Protein AF-K1YGG2-F1 (afdb_monomer)

Foldseek 3Di:
DLVVLVVCCVVCVVPDQDDSLLSCCLVVCDDPRDHWFDQQFQFFAPVPDPDVVHHQHDPRRWAADPVNPDTDTGPPDPDDDRRNDNDSVRSLRSLQSVCVVQPPDPVSNVSSVSSVVSVCCVVVVDDD

Mean predicted aligned error: 4.57 Å

Secondary structure (DSSP, 8-state):
-HHHHHHHHHH-TTT----HHHHHHHHH-EETTEEPSTTT-S-S-GGG---SSPPP--TT---B-TTSSSB-S-TT-SS--STT---HHHHHHHHHHTGGGG-SSHHHHHHHHHHHHHHHHHTTSS--

pLDDT: mean 89.24, std 8.99, range [49.59, 98.12]

Structure (mmCIF, N/CA/C/O backbone):
data_AF-K1YGG2-F1
#
_entry.id   AF-K1YGG2-F1
#
loop_
_atom_site.group_PDB
_atom_site.id
_atom_site.type_symbol
_atom_site.label_atom_id
_atom_site.label_alt_id
_atom_site.label_comp_id
_atom_site.label_asym_id
_atom_site.label_entity_id
_atom_site.label_seq_id
_atom_site.pdbx_PDB_ins_code
_atom_site.Cartn_x
_atom_site.Cartn_y
_atom_site.Cartn_z
_atom_site.occupancy
_atom_site.B_iso_or_equiv
_atom_site.auth_seq_id
_atom_site.auth_comp_id
_atom_site.auth_asym_id
_atom_site.auth_atom_id
_atom_site.pdbx_PDB_model_num
ATOM 1 N N . MET A 1 1 ? -14.863 8.592 -4.011 1.00 86.50 1 MET A N 1
ATOM 2 C CA . MET A 1 1 ? -13.952 7.435 -3.822 1.00 86.50 1 MET A CA 1
ATOM 3 C C . MET A 1 1 ? -13.565 7.168 -2.365 1.00 86.50 1 MET A C 1
ATOM 5 O O . MET A 1 1 ? -14.120 6.239 -1.807 1.00 86.50 1 MET A O 1
ATOM 9 N N . ARG A 1 2 ? -12.675 7.935 -1.694 1.00 94.81 2 ARG A N 1
ATOM 10 C CA . ARG A 1 2 ? -12.276 7.624 -0.290 1.00 94.81 2 ARG A CA 1
ATOM 11 C C . ARG A 1 2 ? -13.468 7.536 0.669 1.00 94.81 2 ARG A C 1
ATOM 13 O O . ARG A 1 2 ? -13.583 6.559 1.390 1.00 94.81 2 ARG A O 1
ATOM 20 N N . ALA A 1 3 ? -14.353 8.533 0.637 1.00 97.50 3 ALA A N 1
ATOM 21 C CA . ALA A 1 3 ? -15.527 8.565 1.506 1.00 97.50 3 ALA A CA 1
ATOM 22 C C . ALA A 1 3 ? -16.449 7.348 1.303 1.00 97.50 3 ALA A C 1
ATOM 24 O O . ALA A 1 3 ? -16.982 6.829 2.272 1.00 97.50 3 ALA A O 1
ATOM 25 N N . GLU A 1 4 ? -16.589 6.855 0.066 1.00 97.06 4 GLU A N 1
ATOM 26 C CA . GLU A 1 4 ? -17.362 5.638 -0.216 1.00 97.06 4 GLU A CA 1
ATOM 27 C C . GLU A 1 4 ? -16.671 4.385 0.343 1.00 97.06 4 GLU A C 1
ATOM 29 O O . GLU A 1 4 ? -17.337 3.522 0.903 1.00 97.06 4 GLU A O 1
ATOM 34 N N . MET A 1 5 ? -15.339 4.290 0.238 1.00 96.00 5 MET A N 1
ATOM 35 C CA . MET A 1 5 ? -14.573 3.178 0.821 1.00 96.00 5 MET A CA 1
ATOM 36 C C . MET A 1 5 ? -14.678 3.168 2.351 1.00 96.00 5 MET A C 1
ATOM 38 O O . MET A 1 5 ? -14.891 2.115 2.948 1.00 96.00 5 MET A O 1
ATOM 42 N N . ASP A 1 6 ? -14.555 4.340 2.981 1.00 97.81 6 ASP A N 1
ATOM 43 C CA . ASP A 1 6 ? -14.713 4.500 4.428 1.00 97.81 6 ASP A CA 1
ATOM 44 C C . ASP A 1 6 ? -16.144 4.141 4.862 1.00 97.81 6 ASP A C 1
ATOM 46 O O . ASP A 1 6 ? -16.310 3.393 5.820 1.00 97.81 6 ASP A O 1
ATOM 50 N N . ALA A 1 7 ? -17.165 4.582 4.118 1.00 97.94 7 ALA A N 1
ATOM 51 C CA . ALA A 1 7 ? -18.561 4.243 4.394 1.00 97.94 7 ALA A CA 1
ATOM 52 C C . ALA A 1 7 ? -18.845 2.737 4.262 1.00 97.94 7 ALA A C 1
ATOM 54 O O . ALA A 1 7 ? -19.585 2.185 5.070 1.00 97.94 7 ALA A O 1
ATOM 55 N N . MET A 1 8 ? -18.244 2.058 3.278 1.00 97.12 8 MET A N 1
ATOM 56 C CA . MET A 1 8 ? -18.365 0.602 3.127 1.00 97.12 8 MET A CA 1
ATOM 57 C C . MET A 1 8 ? -17.737 -0.153 4.299 1.00 97.12 8 MET A C 1
ATOM 59 O O . MET A 1 8 ? -18.332 -1.111 4.788 1.00 97.12 8 MET A O 1
ATOM 63 N N . LEU A 1 9 ? -16.560 0.281 4.758 1.00 96.50 9 LEU A N 1
ATOM 64 C CA . LEU A 1 9 ? -15.907 -0.296 5.933 1.00 96.50 9 LEU A CA 1
ATOM 65 C C . LEU A 1 9 ? -16.734 -0.066 7.205 1.00 96.50 9 LEU A C 1
ATOM 67 O O . LEU A 1 9 ? -16.888 -0.985 8.000 1.00 96.50 9 LEU A O 1
ATOM 71 N N . ASP A 1 10 ? -17.299 1.131 7.373 1.00 97.25 10 ASP A N 1
ATOM 72 C CA . ASP A 1 10 ? -18.130 1.467 8.534 1.00 97.25 10 ASP A CA 1
ATOM 73 C C . ASP A 1 10 ? -19.465 0.699 8.540 1.00 97.25 10 ASP A C 1
ATOM 75 O O . ASP A 1 10 ? -19.944 0.308 9.603 1.00 97.25 10 ASP A O 1
ATOM 79 N N . ALA A 1 11 ? -20.066 0.465 7.368 1.00 98.06 11 ALA A N 1
ATOM 80 C CA . ALA A 1 11 ? -21.334 -0.254 7.241 1.00 98.06 11 ALA A CA 1
ATOM 81 C C . ALA A 1 11 ? -21.186 -1.780 7.357 1.00 98.06 11 ALA A C 1
ATOM 83 O O . ALA A 1 11 ? -22.117 -2.449 7.803 1.00 98.06 11 ALA A O 1
ATOM 84 N N . TYR A 1 12 ? -20.036 -2.331 6.954 1.00 96.56 12 TYR A N 1
ATOM 85 C CA . TYR A 1 12 ? -19.806 -3.776 6.888 1.00 96.56 12 TYR A CA 1
ATOM 86 C C . TYR A 1 12 ? -18.436 -4.183 7.464 1.00 96.56 12 TYR A C 1
ATOM 88 O O . TYR A 1 12 ? -17.644 -4.819 6.759 1.00 96.56 12 TYR A O 1
ATOM 96 N N . PRO A 1 13 ? -18.137 -3.863 8.737 1.00 92.50 13 PRO A N 1
ATOM 97 C CA . PRO A 1 13 ? -16.814 -4.090 9.325 1.00 92.50 13 PRO A CA 1
ATOM 98 C C . PRO A 1 13 ? -16.423 -5.575 9.387 1.00 92.50 13 PRO A C 1
ATOM 100 O O . PRO A 1 13 ? -15.248 -5.904 9.261 1.00 92.50 13 PRO A O 1
ATOM 103 N N . ASP A 1 14 ? -17.404 -6.476 9.495 1.00 91.75 14 ASP A N 1
ATOM 104 C CA . ASP A 1 14 ? -17.176 -7.927 9.548 1.00 91.75 14 ASP A CA 1
ATOM 105 C C . ASP A 1 14 ? -17.040 -8.572 8.155 1.00 91.75 14 ASP A C 1
ATOM 107 O O . ASP A 1 14 ? -16.753 -9.759 8.034 1.00 91.75 14 ASP A O 1
ATOM 111 N N . THR A 1 15 ? -17.286 -7.813 7.081 1.00 92.00 15 THR A N 1
ATOM 112 C CA . THR A 1 15 ? -17.236 -8.304 5.688 1.00 92.00 15 THR A CA 1
ATOM 113 C C . THR A 1 15 ? -16.157 -7.608 4.864 1.00 92.00 15 THR A C 1
ATOM 115 O O . THR A 1 15 ? -15.614 -8.194 3.930 1.00 92.00 15 THR A O 1
ATOM 118 N N . VAL A 1 16 ? -15.832 -6.354 5.176 1.00 92.44 16 VAL A N 1
ATOM 119 C CA . VAL A 1 16 ? -14.818 -5.570 4.469 1.00 92.44 16 VAL A CA 1
ATOM 120 C C . VAL A 1 16 ? -13.554 -5.526 5.317 1.00 92.44 16 VAL A C 1
ATOM 122 O O . VAL A 1 16 ? -13.454 -4.747 6.257 1.00 92.44 16 VAL A O 1
ATOM 125 N N . ILE A 1 17 ? -12.541 -6.314 4.948 1.00 91.00 17 ILE A N 1
ATOM 126 C CA . ILE A 1 17 ? -11.205 -6.154 5.533 1.00 91.00 17 ILE A CA 1
ATOM 127 C C . ILE A 1 17 ? -10.524 -4.984 4.848 1.00 91.00 17 ILE A C 1
ATOM 129 O O . ILE A 1 17 ? -10.086 -5.088 3.700 1.00 91.00 17 ILE A O 1
ATOM 133 N N . SER A 1 18 ? -10.392 -3.883 5.576 1.00 93.31 18 SER A N 1
ATOM 134 C CA . SER A 1 18 ? -9.586 -2.752 5.149 1.00 93.31 18 SER A CA 1
ATOM 135 C C . SER A 1 18 ? -9.185 -1.868 6.332 1.00 93.31 18 SER A C 1
ATOM 137 O O . SER A 1 18 ? -9.486 -2.163 7.484 1.00 93.31 18 SER A O 1
ATOM 139 N N . SER A 1 19 ? -8.505 -0.761 6.044 1.00 95.81 19 SER A N 1
ATOM 140 C CA . SER A 1 19 ? -8.193 0.303 6.997 1.00 95.81 19 SER A CA 1
ATOM 141 C C . SER A 1 19 ? -8.453 1.664 6.360 1.00 95.81 19 SER A C 1
ATOM 143 O O . SER A 1 19 ? -8.091 1.901 5.204 1.00 95.81 19 SER A O 1
ATOM 145 N N . LYS A 1 20 ? -8.989 2.612 7.139 1.00 97.00 20 LYS A N 1
ATOM 146 C CA . LYS A 1 20 ? -9.146 4.014 6.704 1.00 97.00 20 LYS A CA 1
ATOM 147 C C . LYS A 1 20 ? -7.804 4.659 6.339 1.00 97.00 20 LYS A C 1
ATOM 149 O O . LYS A 1 20 ? -7.746 5.533 5.473 1.00 97.00 20 LYS A O 1
ATOM 154 N N . TYR A 1 21 ? -6.711 4.209 6.962 1.00 97.56 21 TYR A N 1
ATOM 155 C CA . TYR A 1 21 ? -5.362 4.637 6.597 1.00 97.56 21 TYR A CA 1
ATOM 156 C C . TYR A 1 21 ? -4.955 4.115 5.215 1.00 97.56 21 TYR A C 1
ATOM 158 O O . TYR A 1 21 ? -4.411 4.855 4.395 1.00 97.56 21 TYR A O 1
ATOM 166 N N . TYR A 1 22 ? -5.276 2.857 4.912 1.00 97.19 22 TYR A N 1
ATOM 167 C CA . TYR A 1 22 ? -5.039 2.297 3.586 1.00 97.19 22 TYR A CA 1
ATOM 168 C C . TYR A 1 22 ? -5.870 2.993 2.506 1.00 97.19 22 TYR A C 1
ATOM 170 O O . TYR A 1 22 ? -5.338 3.310 1.440 1.00 97.19 22 TYR A O 1
ATOM 178 N N . HIS A 1 23 ? -7.141 3.295 2.794 1.00 96.88 23 HIS A N 1
ATOM 179 C CA . HIS A 1 23 ? -8.004 4.063 1.896 1.00 96.88 23 HIS A CA 1
ATOM 180 C C . HIS A 1 23 ? -7.389 5.420 1.553 1.00 96.88 23 HIS A C 1
ATOM 182 O O . HIS A 1 23 ? -7.368 5.809 0.386 1.00 96.88 23 HIS A O 1
ATOM 188 N N . GLU A 1 24 ? -6.831 6.127 2.537 1.00 96.62 24 GLU A N 1
ATOM 189 C CA . GLU A 1 24 ? -6.094 7.367 2.298 1.00 96.62 24 GLU A CA 1
ATOM 190 C C . GLU A 1 24 ? -4.925 7.157 1.338 1.00 96.62 24 GLU A C 1
ATOM 192 O O . GLU A 1 24 ? -4.829 7.858 0.330 1.00 96.62 24 GLU A O 1
ATOM 197 N N . ILE A 1 25 ? -4.069 6.174 1.611 1.00 96.06 25 ILE A N 1
ATOM 198 C CA . ILE A 1 25 ? -2.868 5.920 0.813 1.00 96.06 25 ILE A CA 1
ATOM 199 C C . ILE A 1 25 ? -3.222 5.558 -0.628 1.00 96.06 25 ILE A C 1
ATOM 201 O O . ILE A 1 25 ? -2.669 6.153 -1.551 1.00 96.06 25 ILE A O 1
ATOM 205 N N . ILE A 1 26 ? -4.141 4.615 -0.852 1.00 94.06 26 ILE A N 1
ATOM 206 C CA . ILE A 1 26 ? -4.472 4.161 -2.209 1.00 94.06 26 ILE A CA 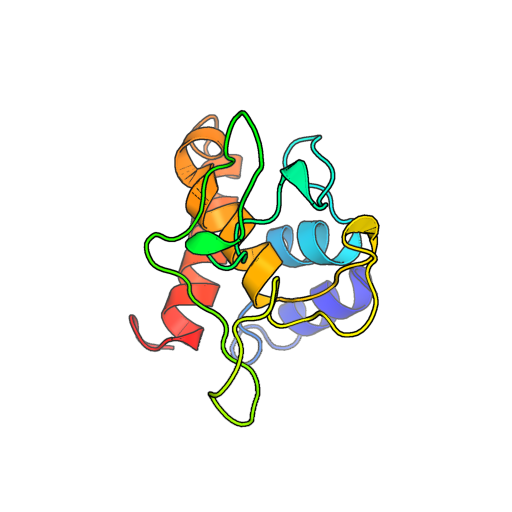1
ATOM 207 C C . ILE A 1 26 ? -5.226 5.232 -3.003 1.00 94.06 26 ILE A C 1
ATOM 209 O O . ILE A 1 26 ? -5.016 5.381 -4.208 1.00 94.06 26 ILE A O 1
ATOM 213 N N . THR A 1 27 ? -6.068 6.040 -2.355 1.00 94.31 27 THR A N 1
ATOM 214 C CA . THR A 1 27 ? -6.830 7.088 -3.052 1.00 94.31 27 THR A CA 1
ATOM 215 C C . THR A 1 27 ? -5.967 8.308 -3.356 1.00 94.31 27 THR A C 1
ATOM 217 O O . THR A 1 27 ? -5.986 8.789 -4.491 1.00 94.31 27 THR A O 1
ATOM 220 N N . THR A 1 28 ? -5.149 8.759 -2.405 1.00 93.94 28 THR A N 1
ATOM 221 C CA . THR A 1 28 ? -4.302 9.954 -2.562 1.00 93.94 28 THR A CA 1
ATOM 222 C C . THR A 1 28 ? -2.957 9.666 -3.218 1.00 93.94 28 THR A C 1
ATOM 224 O O . THR A 1 28 ? -2.339 10.578 -3.762 1.00 93.94 28 THR A O 1
ATOM 227 N N . GLY A 1 29 ? -2.484 8.419 -3.156 1.00 93.75 29 GLY A N 1
ATOM 228 C CA . GLY A 1 29 ? -1.110 8.073 -3.499 1.00 93.75 29 GLY A CA 1
ATOM 229 C C . GLY A 1 29 ? -0.094 8.690 -2.536 1.00 93.75 29 GLY A C 1
ATOM 230 O O . GLY A 1 29 ? 1.035 8.920 -2.947 1.00 93.75 29 GLY A O 1
ATOM 231 N N . LYS A 1 30 ? -0.461 9.022 -1.289 1.00 95.19 30 LYS A N 1
ATOM 232 C CA . LYS A 1 30 ? 0.448 9.647 -0.317 1.00 95.19 30 LYS A CA 1
ATOM 233 C C . LYS A 1 30 ? 0.600 8.811 0.948 1.00 95.19 30 LYS A C 1
ATOM 235 O O . LYS A 1 30 ? -0.378 8.312 1.486 1.00 95.19 30 LYS A O 1
ATOM 240 N N . MET A 1 31 ? 1.827 8.714 1.455 1.00 95.56 31 MET A N 1
ATOM 241 C CA . MET A 1 31 ? 2.151 8.048 2.720 1.00 95.56 31 MET A CA 1
ATOM 242 C C . MET A 1 31 ? 3.186 8.879 3.481 1.00 95.56 31 MET A C 1
ATOM 244 O O . MET A 1 31 ? 4.306 9.071 3.010 1.00 95.56 31 MET A O 1
ATOM 248 N N . MET A 1 32 ? 2.818 9.381 4.665 1.00 93.88 32 MET A N 1
ATOM 249 C CA . MET A 1 32 ? 3.699 10.180 5.535 1.00 93.88 32 MET A CA 1
ATOM 250 C C . MET A 1 32 ? 4.402 11.345 4.800 1.00 93.88 32 MET A C 1
ATOM 252 O O . MET A 1 32 ? 5.600 11.568 4.964 1.00 93.88 32 MET A O 1
ATOM 256 N N . GLY A 1 33 ? 3.665 12.056 3.937 1.00 92.44 33 GLY A N 1
ATOM 257 C CA . GLY A 1 33 ? 4.176 13.186 3.147 1.00 92.44 33 GLY A CA 1
ATOM 258 C C . GLY A 1 33 ? 4.920 12.816 1.857 1.00 92.44 33 GLY A C 1
ATOM 259 O O . GLY A 1 33 ? 5.303 13.711 1.108 1.00 92.44 33 GLY A O 1
ATOM 260 N N . ARG A 1 34 ? 5.102 11.525 1.559 1.00 93.00 34 ARG A N 1
ATOM 261 C CA . ARG A 1 34 ? 5.732 11.030 0.321 1.00 93.00 34 ARG A CA 1
ATOM 262 C C . ARG A 1 34 ? 4.666 10.641 -0.697 1.00 93.00 34 ARG A C 1
ATOM 264 O O . ARG A 1 34 ? 3.626 10.125 -0.299 1.00 93.00 34 ARG A O 1
ATOM 271 N N . SER A 1 35 ? 4.937 10.838 -1.985 1.00 93.62 35 SER A N 1
ATOM 272 C CA . SER A 1 35 ? 4.039 10.438 -3.079 1.00 93.62 35 SER A CA 1
ATOM 273 C C . SER A 1 35 ? 4.450 9.094 -3.667 1.00 93.62 35 SER A C 1
ATOM 275 O O . SER A 1 35 ? 5.626 8.885 -3.958 1.00 93.62 35 SER A O 1
ATOM 277 N N . PHE A 1 36 ? 3.486 8.204 -3.885 1.00 92.12 36 PHE A N 1
ATOM 278 C CA . PHE A 1 36 ? 3.696 6.928 -4.546 1.00 92.12 36 PHE A CA 1
ATOM 279 C C . PHE A 1 36 ? 4.126 7.147 -5.994 1.00 92.12 36 PHE A C 1
ATOM 281 O O . PHE A 1 36 ? 3.695 8.077 -6.674 1.00 92.12 36 PHE A O 1
ATOM 288 N N . GLY A 1 37 ? 4.998 6.271 -6.469 1.00 89.38 37 GLY A N 1
ATOM 289 C CA . GLY A 1 37 ? 5.530 6.356 -7.813 1.00 89.38 37 GLY A CA 1
ATOM 290 C C . GLY A 1 37 ? 6.676 5.387 -8.012 1.00 89.38 37 GLY A C 1
ATOM 291 O O . GLY A 1 37 ? 6.956 4.531 -7.172 1.00 89.38 37 GLY A O 1
ATOM 292 N N . TRP A 1 38 ? 7.375 5.539 -9.135 1.00 86.00 38 TRP A N 1
ATOM 293 C CA . TRP A 1 38 ? 8.469 4.639 -9.488 1.00 86.00 38 TRP A CA 1
ATOM 294 C C . TRP A 1 38 ? 9.549 4.565 -8.406 1.00 86.00 38 TRP A C 1
ATOM 296 O O . TRP A 1 38 ? 10.012 3.474 -8.098 1.00 86.00 38 TRP A O 1
ATOM 306 N N . MET A 1 39 ? 9.916 5.690 -7.792 1.00 87.69 39 MET A N 1
ATOM 307 C CA . MET A 1 39 ? 10.966 5.722 -6.766 1.00 87.69 39 MET A CA 1
ATOM 308 C C . MET A 1 39 ? 10.531 5.121 -5.422 1.00 87.69 39 MET A C 1
ATOM 310 O O . MET A 1 39 ? 11.373 4.841 -4.577 1.00 87.69 39 MET A O 1
ATOM 314 N N . GLU A 1 40 ? 9.233 4.880 -5.237 1.00 89.62 40 GLU A N 1
ATOM 315 C CA . GLU A 1 40 ? 8.642 4.366 -3.998 1.00 89.62 40 GLU A CA 1
ATOM 316 C C . GLU A 1 40 ? 8.144 2.922 -4.113 1.00 89.62 40 GLU A C 1
ATOM 318 O O . GLU A 1 40 ? 8.047 2.218 -3.109 1.00 89.62 40 GLU A O 1
ATOM 323 N N . CYS A 1 41 ? 7.820 2.473 -5.329 1.00 88.56 41 CYS A N 1
ATOM 324 C CA . CYS A 1 41 ? 7.123 1.214 -5.558 1.00 88.56 41 CYS A CA 1
ATOM 325 C C . CYS A 1 41 ? 7.959 -0.003 -5.111 1.00 88.56 41 CYS A C 1
ATOM 327 O O . CYS A 1 41 ? 9.034 -0.251 -5.670 1.00 88.56 41 CYS A O 1
ATOM 329 N N . PRO A 1 42 ? 7.476 -0.816 -4.159 1.00 88.44 42 PRO A N 1
ATOM 330 C CA . PRO A 1 42 ? 8.183 -2.025 -3.744 1.00 88.44 42 PRO A CA 1
ATOM 331 C C . PRO A 1 42 ? 7.946 -3.215 -4.684 1.00 88.44 42 PRO A C 1
ATOM 333 O O . PRO A 1 42 ? 8.708 -4.175 -4.641 1.00 88.44 42 PRO A O 1
ATOM 336 N N . SER A 1 43 ? 6.919 -3.159 -5.536 1.00 84.94 43 SER A N 1
ATOM 337 C CA . SER A 1 43 ? 6.503 -4.250 -6.426 1.00 84.94 43 SER A CA 1
ATOM 338 C C . SER A 1 43 ? 7.183 -4.158 -7.794 1.00 84.94 43 SER A C 1
ATOM 340 O O . SER A 1 43 ? 6.534 -3.945 -8.819 1.00 84.94 43 SER A O 1
ATOM 342 N N . VAL A 1 44 ? 8.511 -4.282 -7.814 1.00 83.06 44 VAL A N 1
ATOM 343 C CA . VAL A 1 44 ? 9.309 -4.318 -9.048 1.00 83.06 44 VAL A CA 1
ATOM 344 C C . VAL A 1 44 ? 10.086 -5.621 -9.154 1.00 83.06 44 VAL A C 1
ATOM 346 O O . VAL A 1 44 ? 10.622 -6.108 -8.159 1.00 83.06 44 VAL A O 1
ATOM 349 N N . THR A 1 45 ? 10.178 -6.162 -10.366 1.00 85.00 45 THR A N 1
ATOM 350 C CA . THR A 1 45 ? 11.010 -7.335 -10.651 1.00 85.00 45 THR A CA 1
ATOM 351 C C . THR A 1 45 ? 12.476 -7.045 -10.350 1.00 85.00 45 THR A C 1
ATOM 353 O O . THR A 1 45 ? 13.083 -6.181 -10.983 1.00 85.00 45 THR A O 1
ATOM 356 N N . GLU A 1 46 ? 13.045 -7.771 -9.389 1.00 84.81 46 GLU A N 1
ATOM 357 C CA . GLU A 1 46 ? 14.362 -7.482 -8.812 1.00 84.81 46 GLU A CA 1
ATOM 358 C C . GLU A 1 46 ? 15.506 -7.366 -9.841 1.00 84.81 46 GLU A C 1
ATOM 360 O O . GLU A 1 46 ? 16.227 -6.367 -9.766 1.00 84.81 46 GLU A O 1
ATOM 365 N N . PRO A 1 47 ? 15.654 -8.279 -10.825 1.00 86.38 47 PRO A N 1
ATOM 366 C CA . PRO A 1 47 ? 16.669 -8.181 -11.878 1.00 86.38 47 PRO A CA 1
ATOM 367 C C . PRO A 1 47 ? 16.531 -6.968 -12.808 1.00 86.38 47 PRO A C 1
ATOM 369 O O . PRO A 1 47 ? 17.471 -6.645 -13.526 1.00 86.38 47 PRO A O 1
ATOM 372 N N . ILE A 1 48 ? 15.367 -6.310 -12.829 1.00 83.88 48 ILE A N 1
ATOM 373 C CA . ILE A 1 48 ? 15.059 -5.166 -13.708 1.00 83.88 48 ILE A CA 1
ATOM 374 C C . ILE A 1 48 ? 15.055 -3.845 -12.910 1.00 83.88 48 ILE A C 1
ATOM 376 O O . ILE A 1 48 ? 14.906 -2.759 -13.471 1.00 83.88 48 ILE A O 1
ATOM 380 N N . ASP A 1 49 ? 15.235 -3.902 -11.590 1.00 84.62 49 ASP A N 1
ATOM 381 C CA . ASP A 1 49 ? 15.278 -2.711 -10.750 1.00 84.62 49 ASP A CA 1
ATOM 382 C C . ASP A 1 49 ? 16.656 -2.041 -10.779 1.00 84.62 49 ASP A C 1
ATOM 384 O O . ASP A 1 49 ? 17.595 -2.455 -10.094 1.00 84.62 49 ASP A O 1
ATOM 388 N N . ASN A 1 50 ? 16.733 -0.963 -11.551 1.00 85.06 50 ASN A N 1
ATOM 389 C CA . ASN A 1 50 ? 17.916 -0.134 -11.743 1.00 85.06 50 ASN A CA 1
ATOM 390 C C . ASN A 1 50 ? 17.919 1.154 -10.898 1.00 85.06 50 ASN A C 1
ATOM 392 O O . ASN A 1 50 ? 18.673 2.075 -11.206 1.00 85.06 50 ASN A O 1
ATOM 396 N N . ARG A 1 51 ? 17.061 1.266 -9.876 1.00 86.75 51 ARG A N 1
ATOM 397 C CA . ARG A 1 51 ? 17.011 2.457 -9.013 1.00 86.75 51 ARG A CA 1
ATOM 398 C C . ARG A 1 51 ? 18.239 2.543 -8.110 1.00 86.75 51 ARG A C 1
ATOM 400 O O . ARG A 1 51 ? 18.676 1.531 -7.563 1.00 86.75 51 ARG A O 1
ATOM 407 N N . ASP A 1 52 ? 18.717 3.766 -7.895 1.00 86.00 52 ASP A N 1
ATOM 408 C CA . ASP A 1 52 ? 19.777 4.090 -6.943 1.00 86.00 52 ASP A CA 1
ATOM 409 C C . ASP A 1 52 ? 19.449 5.413 -6.211 1.00 86.00 52 ASP A C 1
ATOM 411 O O . ASP A 1 52 ? 19.261 6.434 -6.878 1.00 86.00 52 ASP A O 1
ATOM 415 N N . PRO A 1 53 ? 19.302 5.417 -4.869 1.00 87.50 53 PRO A N 1
ATOM 416 C CA . PRO A 1 53 ? 19.279 4.242 -3.999 1.00 87.50 53 PRO A CA 1
ATOM 417 C C . PRO A 1 53 ? 18.041 3.370 -4.251 1.00 87.50 53 PRO A C 1
ATOM 419 O O . PRO A 1 53 ? 16.962 3.857 -4.600 1.00 87.50 53 PRO A O 1
ATOM 422 N N . LYS A 1 54 ? 18.174 2.057 -4.035 1.00 84.56 54 LYS A N 1
ATOM 423 C CA . LYS A 1 54 ? 17.032 1.132 -4.102 1.00 84.56 54 LYS A CA 1
ATOM 424 C C . LYS A 1 54 ? 16.052 1.421 -2.954 1.00 84.56 54 LYS A C 1
ATOM 426 O O . LYS A 1 54 ? 16.487 1.503 -1.801 1.00 84.56 54 LYS A O 1
ATOM 431 N N . PRO A 1 55 ? 14.736 1.533 -3.208 1.00 85.38 55 PRO A N 1
ATOM 432 C CA . PRO A 1 55 ? 13.764 1.647 -2.131 1.00 85.38 55 PRO A CA 1
ATOM 433 C C . PRO A 1 55 ? 13.603 0.312 -1.398 1.00 85.38 55 PRO A C 1
ATOM 435 O O . PRO A 1 55 ? 13.985 -0.756 -1.884 1.00 85.38 55 PRO A O 1
ATOM 438 N N . LYS A 1 56 ? 12.990 0.364 -0.213 1.00 87.69 56 LYS A N 1
ATOM 439 C CA . LYS A 1 56 ? 12.625 -0.843 0.538 1.00 87.69 56 LYS A CA 1
ATOM 440 C C . LYS A 1 56 ? 11.583 -1.633 -0.256 1.00 87.69 56 LYS A C 1
ATOM 442 O O . LYS A 1 56 ? 10.622 -1.050 -0.752 1.00 87.69 56 LYS A O 1
ATOM 447 N N . ARG A 1 57 ? 11.766 -2.948 -0.363 1.00 82.88 57 ARG A N 1
ATOM 448 C CA . ARG A 1 57 ? 10.930 -3.845 -1.173 1.00 82.88 57 ARG A CA 1
ATOM 449 C C . ARG A 1 57 ? 10.848 -5.238 -0.557 1.00 82.88 57 ARG A C 1
ATOM 451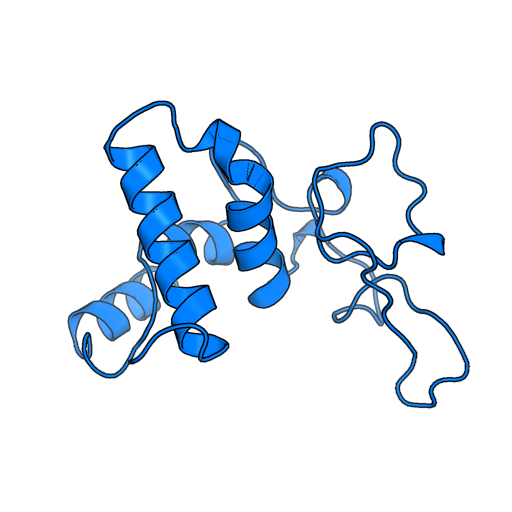 O O . ARG A 1 57 ? 11.656 -5.575 0.307 1.00 82.88 57 ARG A O 1
ATOM 458 N N . LEU A 1 58 ? 9.885 -6.033 -1.016 1.00 73.06 58 LEU A N 1
ATOM 459 C CA . LEU A 1 58 ? 9.854 -7.469 -0.741 1.00 73.06 58 LEU A CA 1
ATOM 460 C C . LEU A 1 58 ? 11.004 -8.137 -1.516 1.00 73.06 58 LEU A C 1
ATOM 462 O O . LEU A 1 58 ? 11.233 -7.819 -2.683 1.00 73.06 58 LEU A O 1
ATOM 466 N N . ILE A 1 59 ? 11.769 -9.003 -0.852 1.00 72.50 59 ILE A N 1
ATOM 467 C CA . ILE A 1 59 ? 12.928 -9.684 -1.449 1.00 72.50 59 ILE A CA 1
ATOM 468 C C . ILE A 1 59 ? 12.481 -10.752 -2.458 1.00 72.50 59 ILE A C 1
ATOM 470 O O . ILE A 1 59 ? 11.470 -11.415 -2.239 1.00 72.50 59 ILE A O 1
ATOM 474 N N . GLY A 1 60 ? 13.224 -10.917 -3.557 1.00 78.06 60 GLY A N 1
ATOM 475 C CA . GLY A 1 60 ? 12.989 -11.987 -4.534 1.00 78.06 60 GLY A CA 1
ATOM 476 C C . GLY A 1 60 ? 11.722 -11.853 -5.388 1.00 78.06 60 GLY A C 1
ATOM 477 O O . GLY A 1 60 ? 11.300 -12.831 -6.001 1.00 78.06 60 GLY A O 1
ATOM 478 N N . PHE A 1 61 ? 11.087 -10.677 -5.450 1.00 83.19 61 PHE A N 1
ATOM 479 C CA . PHE A 1 61 ? 9.918 -10.485 -6.312 1.00 83.19 61 PHE A CA 1
ATOM 480 C C . PHE A 1 61 ? 10.320 -10.533 -7.796 1.00 83.19 61 PHE A C 1
ATOM 482 O O . PHE A 1 61 ? 11.092 -9.692 -8.264 1.00 83.19 61 PHE A O 1
ATOM 489 N N . ILE A 1 62 ? 9.764 -11.495 -8.541 1.00 84.50 62 ILE A N 1
ATOM 490 C CA . ILE A 1 62 ? 9.932 -11.643 -9.992 1.00 84.50 62 ILE A CA 1
ATOM 491 C C . ILE A 1 62 ? 8.556 -11.714 -10.647 1.00 84.50 62 ILE A C 1
ATOM 493 O O . ILE A 1 62 ? 7.778 -12.628 -10.373 1.00 84.50 62 ILE A O 1
ATOM 497 N N . ARG A 1 63 ? 8.263 -10.784 -11.559 1.00 83.44 63 ARG A N 1
ATOM 498 C CA . ARG A 1 63 ? 7.047 -10.829 -12.376 1.00 83.44 63 ARG A CA 1
ATOM 499 C C . ARG A 1 63 ? 7.376 -11.334 -13.774 1.00 83.44 63 ARG A C 1
ATOM 501 O O . ARG A 1 63 ? 8.038 -10.657 -14.562 1.00 83.44 63 ARG A O 1
ATOM 508 N N . TRP A 1 64 ? 6.837 -12.501 -14.095 1.00 83.50 64 TRP A N 1
ATOM 509 C CA . TRP A 1 64 ? 6.897 -13.102 -15.423 1.00 83.50 64 TRP A CA 1
ATOM 510 C C . TRP A 1 64 ? 5.741 -12.625 -16.310 1.00 83.50 64 TRP A C 1
ATOM 512 O O . TRP A 1 64 ? 4.701 -12.179 -15.826 1.00 83.50 64 TRP A O 1
ATOM 522 N N . SER A 1 65 ? 5.926 -12.659 -17.626 1.00 84.56 65 SER A N 1
ATOM 523 C CA . SER A 1 65 ? 4.862 -12.596 -18.634 1.00 84.56 65 SER A CA 1
ATOM 524 C C . SER A 1 65 ? 3.841 -13.698 -18.377 1.00 84.56 65 SER A C 1
ATOM 526 O O . SER A 1 65 ? 4.207 -14.735 -17.830 1.00 84.56 65 SER A O 1
ATOM 528 N N . SER A 1 66 ? 2.598 -13.530 -18.827 1.00 83.12 66 SER A N 1
ATOM 529 C CA . SER A 1 66 ? 1.587 -14.597 -18.749 1.00 83.12 66 SER A CA 1
ATOM 530 C C . SER A 1 66 ? 2.040 -15.895 -19.432 1.00 83.12 66 SER A C 1
ATOM 532 O O . SER A 1 66 ? 1.657 -16.974 -19.002 1.00 83.12 66 SER A O 1
ATOM 534 N N . GLN A 1 67 ? 2.907 -15.793 -20.444 1.00 86.12 67 GLN A N 1
ATOM 535 C CA . GLN A 1 67 ? 3.511 -16.925 -21.155 1.00 86.12 67 GLN A CA 1
ATOM 536 C C . GLN A 1 67 ? 4.775 -17.486 -20.475 1.00 86.12 67 GLN A C 1
ATOM 538 O O . GLN A 1 67 ? 5.366 -18.433 -20.975 1.00 86.12 67 GLN A O 1
ATOM 543 N N . LEU A 1 68 ? 5.218 -16.898 -19.356 1.00 87.31 68 LEU A N 1
ATOM 544 C CA . LEU A 1 68 ? 6.434 -17.263 -18.609 1.00 87.31 68 LEU A CA 1
ATOM 545 C C . LEU A 1 68 ? 7.758 -17.202 -19.402 1.00 87.31 68 LEU A C 1
ATOM 547 O O . LEU A 1 68 ? 8.764 -17.743 -18.960 1.00 87.31 68 LEU A O 1
ATOM 551 N N . GLN A 1 69 ? 7.788 -16.509 -20.542 1.00 88.56 69 GLN A N 1
ATOM 552 C CA . GLN A 1 69 ? 8.976 -16.412 -21.402 1.00 88.56 69 GLN A CA 1
ATOM 553 C C . GLN A 1 69 ? 9.802 -15.142 -21.178 1.00 88.56 69 GLN A C 1
ATOM 555 O O . GLN A 1 69 ? 10.998 -15.124 -21.455 1.00 88.56 69 GLN A O 1
ATOM 560 N N . ALA A 1 70 ? 9.184 -14.075 -20.673 1.00 87.12 70 ALA A N 1
ATOM 561 C CA . ALA A 1 70 ? 9.859 -12.808 -20.421 1.00 87.12 70 ALA A CA 1
ATOM 562 C C . ALA A 1 70 ? 9.564 -12.297 -19.013 1.00 87.12 70 ALA A C 1
ATOM 564 O O . ALA A 1 70 ? 8.469 -12.478 -18.487 1.00 87.12 70 ALA A O 1
ATOM 565 N N . MET A 1 71 ? 10.521 -11.604 -18.405 1.00 87.12 71 MET A N 1
ATOM 566 C CA . MET A 1 71 ? 10.265 -10.823 -17.198 1.00 87.12 71 MET A CA 1
ATOM 567 C C . MET A 1 71 ? 9.665 -9.464 -17.574 1.00 87.12 71 MET A C 1
ATOM 569 O O . MET A 1 71 ? 10.055 -8.854 -18.567 1.00 87.12 71 MET A O 1
ATOM 573 N N . HIS A 1 72 ? 8.740 -8.956 -16.766 1.00 82.62 72 HIS A N 1
ATOM 574 C CA . HIS A 1 72 ? 8.223 -7.591 -16.897 1.00 82.62 72 HIS A CA 1
ATOM 575 C C . HIS A 1 72 ? 8.549 -6.785 -15.645 1.00 82.62 72 HIS A C 1
ATOM 577 O O . HIS A 1 72 ? 8.813 -7.329 -14.577 1.00 82.62 72 HIS A O 1
ATOM 583 N N . ARG A 1 73 ? 8.475 -5.459 -15.769 1.00 76.12 73 ARG A N 1
ATOM 584 C CA . ARG A 1 73 ? 8.813 -4.521 -14.694 1.00 76.12 73 ARG A CA 1
ATOM 585 C C . ARG A 1 73 ? 7.879 -4.619 -13.477 1.00 76.12 73 ARG A C 1
ATOM 587 O O . ARG A 1 73 ? 8.380 -4.595 -12.359 1.00 76.12 73 ARG A O 1
ATOM 594 N N . CYS A 1 74 ? 6.559 -4.700 -13.679 1.00 78.00 74 CYS A N 1
ATOM 595 C CA . CYS A 1 74 ? 5.536 -4.672 -12.619 1.00 78.00 74 CYS A CA 1
ATOM 596 C C . CYS A 1 74 ? 4.289 -5.497 -13.011 1.00 78.00 74 CYS A C 1
ATOM 598 O O . CYS A 1 74 ? 4.030 -5.712 -14.198 1.00 78.00 74 CYS A O 1
ATOM 600 N N . CYS A 1 75 ? 3.493 -5.940 -12.029 1.00 65.44 75 CYS A N 1
ATOM 601 C CA . CYS A 1 75 ? 2.205 -6.622 -12.230 1.00 65.44 75 CYS A CA 1
ATOM 602 C C . CYS A 1 75 ? 1.170 -5.764 -12.977 1.00 65.44 75 CYS A C 1
ATOM 604 O O . CYS A 1 75 ? 0.401 -6.309 -13.760 1.00 65.44 75 CYS A O 1
ATOM 606 N N . THR A 1 76 ? 1.214 -4.440 -12.822 1.00 62.91 76 THR A N 1
ATOM 607 C CA . THR A 1 76 ? 0.268 -3.495 -13.443 1.00 62.91 76 THR A CA 1
ATOM 608 C C . THR A 1 76 ? 0.665 -2.998 -14.827 1.00 62.91 76 THR A C 1
ATOM 610 O O . THR A 1 76 ? -0.043 -2.179 -15.406 1.00 62.91 76 THR A O 1
ATOM 613 N N . SER A 1 77 ? 1.827 -3.402 -15.349 1.00 54.88 77 SER A N 1
ATOM 614 C CA . SER A 1 77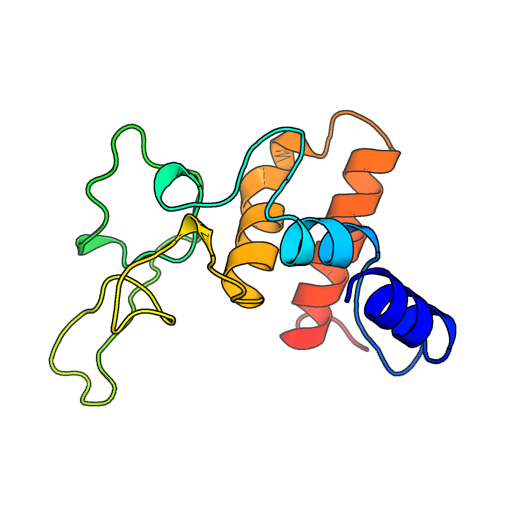 ? 2.408 -2.713 -16.502 1.00 54.88 77 SER A CA 1
ATOM 615 C C . SER A 1 77 ? 2.127 -3.405 -17.835 1.00 54.88 77 SER A C 1
ATOM 617 O O . SER A 1 77 ? 2.708 -4.460 -18.111 1.00 54.88 77 SER A O 1
ATOM 619 N N . GLU A 1 78 ? 1.377 -2.715 -18.693 1.00 49.59 78 GLU A N 1
ATOM 620 C CA . GLU A 1 78 ? 1.562 -2.733 -20.152 1.00 49.59 78 GLU A CA 1
ATOM 621 C C . GLU A 1 78 ? 2.016 -1.341 -20.643 1.00 49.59 78 GLU A C 1
ATOM 623 O O . GLU A 1 78 ? 3.024 -1.231 -21.338 1.00 49.59 78 GLU A O 1
ATOM 628 N N . THR A 1 79 ? 1.404 -0.259 -20.144 1.00 54.50 79 THR A N 1
ATOM 629 C CA . THR A 1 79 ? 1.797 1.142 -20.390 1.00 54.50 79 THR A CA 1
ATOM 630 C C . THR A 1 79 ? 2.136 1.860 -19.076 1.00 54.50 79 THR A C 1
ATOM 632 O O . THR A 1 79 ? 1.600 1.566 -18.009 1.00 54.50 79 THR A O 1
ATOM 635 N N . ARG A 1 80 ? 3.160 2.718 -19.103 1.00 67.19 80 ARG A N 1
ATOM 636 C CA . ARG A 1 80 ? 3.862 3.196 -17.902 1.00 67.19 80 ARG A CA 1
ATOM 637 C C . ARG A 1 80 ? 3.300 4.526 -17.402 1.00 67.19 80 ARG A C 1
ATOM 639 O O . ARG A 1 80 ? 3.654 5.561 -17.949 1.00 67.19 80 ARG A O 1
ATOM 646 N N . ASP A 1 81 ? 2.594 4.494 -16.278 1.00 77.88 81 ASP A N 1
ATOM 647 C CA . ASP A 1 81 ? 2.524 5.630 -15.357 1.00 77.88 81 ASP A CA 1
ATOM 648 C C . ASP A 1 81 ? 2.399 5.137 -13.907 1.00 77.88 81 ASP A C 1
ATOM 650 O O . ASP A 1 81 ? 1.347 4.711 -13.440 1.00 77.88 81 ASP A O 1
ATOM 654 N N . CYS A 1 82 ? 3.515 5.152 -13.174 1.00 81.44 82 CYS A N 1
ATOM 655 C CA . CYS A 1 82 ? 3.504 4.753 -11.768 1.00 81.44 82 CYS A CA 1
ATOM 656 C C . CYS A 1 82 ? 2.863 5.811 -10.860 1.00 81.44 82 CYS A C 1
ATOM 658 O O . CYS A 1 82 ? 2.518 5.472 -9.731 1.00 81.44 82 CYS A O 1
ATOM 660 N N . SER A 1 83 ? 2.727 7.060 -11.317 1.00 79.94 83 SER A N 1
ATOM 661 C CA . SER A 1 83 ? 2.154 8.147 -10.512 1.00 79.94 83 SER A CA 1
ATOM 662 C C . SER A 1 83 ? 0.639 8.010 -10.342 1.00 79.94 83 SER A C 1
ATOM 664 O O . SER A 1 83 ? 0.082 8.468 -9.348 1.00 79.94 83 SER A O 1
ATOM 666 N N . THR A 1 84 ? -0.016 7.297 -11.261 1.00 81.94 84 THR A N 1
ATOM 667 C CA . THR A 1 84 ? -1.456 7.005 -11.236 1.00 81.94 84 THR A CA 1
ATOM 668 C C . THR A 1 84 ? -1.770 5.555 -10.866 1.00 81.94 84 THR A C 1
ATOM 670 O O . THR A 1 84 ? -2.930 5.151 -10.887 1.00 81.94 84 THR A O 1
ATOM 673 N N . CYS A 1 85 ? -0.761 4.764 -10.481 1.00 84.62 85 CYS A N 1
ATOM 674 C CA . CYS A 1 85 ? -0.947 3.373 -10.080 1.00 84.62 85 CYS A CA 1
ATOM 675 C C . CYS A 1 85 ? -1.946 3.271 -8.916 1.00 84.62 85 CYS A C 1
ATOM 677 O O . CYS A 1 85 ? -1.797 3.963 -7.912 1.00 84.62 85 CYS A O 1
ATOM 679 N N . LYS A 1 86 ? -2.940 2.383 -9.039 1.00 86.56 86 LYS A N 1
ATOM 680 C CA . LYS A 1 86 ? -3.933 2.065 -7.993 1.00 86.56 86 LYS A CA 1
ATOM 681 C C . LYS A 1 86 ? -3.918 0.590 -7.593 1.00 86.56 86 LYS A C 1
ATOM 683 O O . LYS A 1 86 ? -4.897 0.070 -7.074 1.00 86.56 86 LYS A O 1
ATOM 688 N N . ASP A 1 87 ? -2.807 -0.096 -7.838 1.00 88.56 87 ASP A N 1
ATOM 689 C CA . ASP A 1 87 ? -2.675 -1.501 -7.469 1.00 88.56 87 ASP A CA 1
ATOM 690 C C . ASP A 1 87 ? -2.604 -1.676 -5.962 1.00 88.56 87 ASP A C 1
ATOM 692 O O . ASP A 1 87 ? -1.721 -1.137 -5.282 1.00 88.56 87 ASP A O 1
ATOM 696 N N . GLY A 1 88 ? -3.573 -2.429 -5.451 1.00 88.75 88 GLY A N 1
ATOM 697 C CA . GLY A 1 88 ? -3.752 -2.576 -4.024 1.00 88.75 88 GLY A CA 1
ATOM 698 C C . GLY A 1 88 ? -2.575 -3.281 -3.356 1.0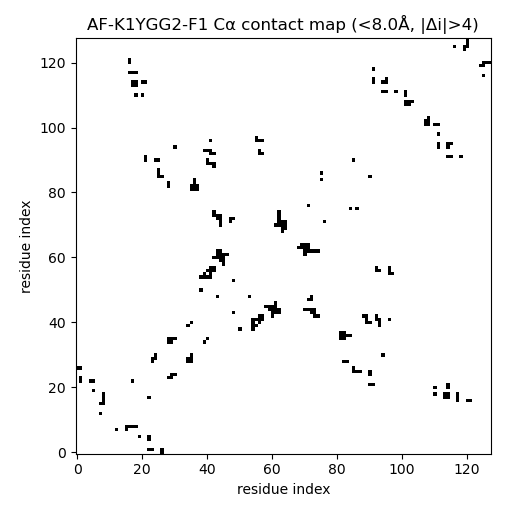0 88.75 88 GLY A C 1
ATOM 699 O O . GLY A 1 88 ? -2.129 -2.843 -2.292 1.00 88.75 88 GLY A O 1
ATOM 700 N N . ALA A 1 89 ? -2.022 -4.313 -3.999 1.00 87.25 89 ALA A N 1
ATOM 701 C CA . ALA A 1 89 ? -0.888 -5.075 -3.483 1.00 87.25 89 ALA A CA 1
ATOM 702 C C . ALA A 1 89 ? 0.386 -4.226 -3.385 1.00 87.25 89 ALA A C 1
ATOM 704 O O . ALA A 1 89 ? 1.115 -4.322 -2.395 1.00 87.25 89 ALA A O 1
ATOM 705 N N . ALA A 1 90 ? 0.636 -3.350 -4.357 1.00 89.38 90 ALA A N 1
ATOM 706 C CA . ALA A 1 90 ? 1.761 -2.427 -4.361 1.00 89.38 90 ALA A CA 1
ATOM 707 C C . ALA A 1 90 ? 1.648 -1.383 -3.243 1.00 89.38 90 ALA A C 1
ATOM 709 O O . ALA A 1 90 ? 2.631 -1.148 -2.538 1.00 89.38 90 ALA A O 1
ATOM 710 N N . HIS A 1 91 ? 0.458 -0.816 -3.020 1.00 93.12 91 HIS A N 1
ATOM 711 C CA . HIS A 1 91 ? 0.233 0.154 -1.939 1.00 93.12 91 HIS A CA 1
ATOM 712 C C . HIS A 1 91 ? 0.293 -0.505 -0.554 1.00 93.12 91 HIS A C 1
ATOM 714 O O . HIS A 1 91 ? 0.926 0.042 0.347 1.00 93.12 91 HIS A O 1
ATOM 720 N N . MET A 1 92 ? -0.275 -1.706 -0.382 1.00 93.31 92 MET A N 1
ATOM 721 C CA . MET A 1 92 ? -0.138 -2.477 0.865 1.00 93.31 92 MET A CA 1
ATOM 722 C C . MET A 1 92 ? 1.329 -2.792 1.150 1.00 93.31 92 MET A C 1
ATOM 724 O O . MET A 1 92 ? 1.834 -2.526 2.241 1.00 93.31 92 MET A O 1
ATOM 728 N N . SER A 1 93 ? 2.047 -3.290 0.141 1.00 91.31 93 SER A N 1
ATOM 729 C CA . SER A 1 93 ? 3.474 -3.588 0.253 1.00 91.31 93 SER A CA 1
ATOM 730 C C . SER A 1 93 ? 4.287 -2.353 0.611 1.00 91.31 93 SER A C 1
ATOM 732 O O . SER A 1 93 ? 5.237 -2.460 1.384 1.00 91.31 93 SER A O 1
ATOM 734 N N . TRP A 1 94 ? 3.901 -1.175 0.114 1.00 94.12 94 TRP A N 1
ATOM 735 C CA . TRP A 1 94 ? 4.589 0.077 0.416 1.00 94.12 94 TRP A CA 1
ATOM 736 C C . TRP A 1 94 ? 4.502 0.436 1.900 1.00 94.12 94 TRP A C 1
ATOM 738 O O . TRP A 1 94 ? 5.516 0.821 2.489 1.00 94.12 94 TRP A O 1
ATOM 748 N N . VAL A 1 95 ? 3.347 0.205 2.529 1.00 95.94 95 VAL A N 1
ATOM 749 C CA . VAL A 1 95 ? 3.180 0.339 3.984 1.00 95.94 95 VAL A CA 1
ATOM 750 C C . VAL A 1 95 ? 4.027 -0.697 4.724 1.00 95.94 95 VAL A C 1
ATOM 752 O O . VAL A 1 95 ? 4.821 -0.338 5.599 1.00 95.94 95 VAL A O 1
ATOM 755 N N . MET A 1 96 ? 3.933 -1.975 4.335 1.00 93.44 96 MET A N 1
ATOM 756 C CA . MET A 1 96 ? 4.630 -3.078 5.010 1.00 93.44 96 MET A CA 1
ATOM 757 C C . MET A 1 96 ? 6.149 -2.872 5.060 1.00 93.44 96 MET A C 1
ATOM 759 O O . MET A 1 96 ? 6.753 -2.919 6.136 1.00 93.44 96 MET A O 1
ATOM 763 N N . VAL A 1 97 ? 6.775 -2.570 3.918 1.00 92.75 97 VAL A N 1
ATOM 764 C CA . VAL A 1 97 ? 8.238 -2.400 3.820 1.00 92.75 97 VAL A CA 1
ATOM 765 C C . VAL A 1 97 ? 8.735 -1.117 4.500 1.00 92.75 97 VAL A C 1
ATOM 767 O O . VAL A 1 97 ? 9.924 -0.989 4.800 1.00 92.75 97 VAL A O 1
ATOM 770 N N . ASN A 1 98 ? 7.840 -0.173 4.813 1.00 94.69 98 ASN A N 1
ATOM 771 C CA . ASN A 1 98 ? 8.145 1.062 5.536 1.00 94.69 98 ASN A CA 1
ATOM 772 C C . ASN A 1 98 ? 7.768 1.011 7.030 1.00 94.69 98 ASN A C 1
ATOM 774 O O . ASN A 1 98 ? 7.611 2.062 7.653 1.00 94.69 98 ASN A O 1
ATOM 778 N N . LYS A 1 99 ? 7.734 -0.179 7.653 1.00 94.88 99 LYS A N 1
ATOM 779 C CA . LYS A 1 99 ? 7.485 -0.370 9.100 1.00 94.88 99 LYS A CA 1
ATOM 780 C C . LYS A 1 99 ? 8.245 0.609 9.999 1.00 94.88 99 LYS A C 1
ATOM 782 O O . LYS A 1 99 ? 7.655 1.233 10.864 1.00 94.88 99 LYS A O 1
ATOM 787 N N . ARG A 1 100 ? 9.552 0.799 9.776 1.00 93.81 100 ARG A N 1
ATOM 788 C CA . ARG A 1 100 ? 10.377 1.724 10.585 1.00 93.81 100 ARG A CA 1
ATOM 789 C C . ARG A 1 100 ? 9.848 3.161 10.608 1.00 93.81 100 ARG A C 1
ATOM 791 O O . ARG A 1 100 ? 10.007 3.835 11.616 1.00 93.81 100 ARG A O 1
ATOM 798 N N . ALA A 1 101 ? 9.249 3.631 9.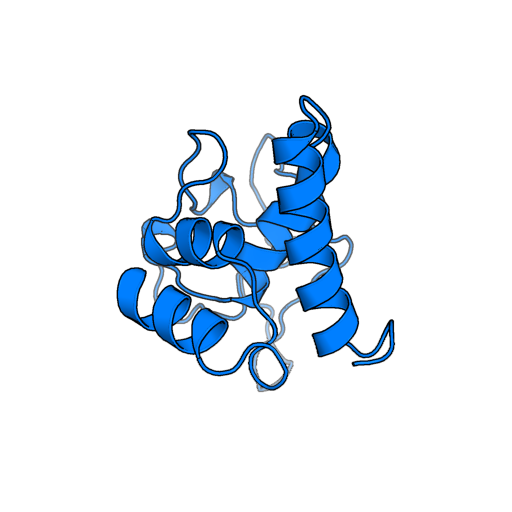513 1.00 94.19 101 ALA A N 1
ATOM 799 C CA . ALA A 1 101 ? 8.664 4.967 9.473 1.00 94.19 101 ALA A CA 1
ATOM 800 C C . ALA A 1 101 ? 7.411 5.059 10.358 1.00 94.19 101 ALA A C 1
ATOM 802 O O . ALA A 1 101 ? 7.161 6.113 10.927 1.00 94.19 101 ALA A O 1
ATOM 803 N N . HIS A 1 102 ? 6.704 3.942 10.537 1.00 97.12 102 HIS A N 1
ATOM 804 C CA . HIS A 1 102 ? 5.461 3.843 11.289 1.00 97.12 102 HIS A CA 1
ATOM 805 C C . HIS A 1 102 ? 5.643 3.572 12.796 1.00 97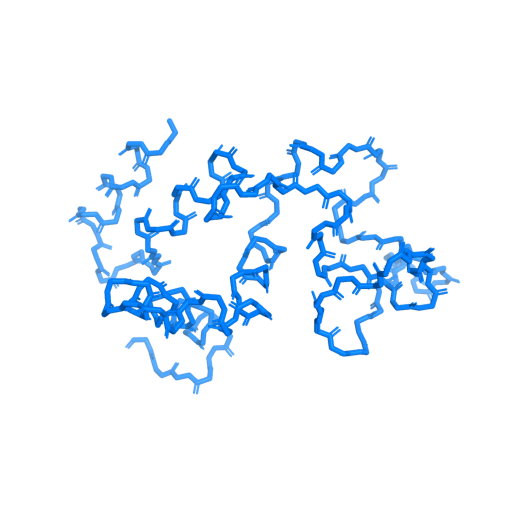.12 102 HIS A C 1
ATOM 807 O O . HIS A 1 102 ? 4.663 3.404 13.502 1.00 97.12 102 HIS A O 1
ATOM 813 N N . ILE A 1 103 ? 6.869 3.528 13.332 1.00 96.25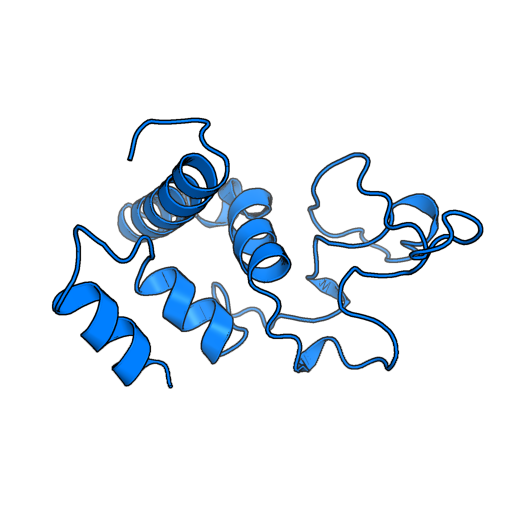 103 ILE A N 1
ATOM 814 C CA . ILE A 1 103 ? 7.112 3.312 14.779 1.00 96.25 103 ILE A CA 1
ATOM 815 C C . ILE A 1 103 ? 7.507 4.637 15.458 1.00 96.25 103 ILE A C 1
ATOM 817 O O . ILE A 1 103 ? 8.361 4.680 16.335 1.00 96.25 103 ILE A O 1
ATOM 821 N N . LYS A 1 104 ? 6.942 5.762 15.004 1.00 96.06 104 LYS A N 1
ATOM 822 C CA . LYS A 1 104 ? 7.223 7.091 15.579 1.00 96.06 104 LYS A CA 1
ATOM 823 C C . LYS A 1 104 ? 6.216 7.490 16.650 1.00 96.06 104 LYS A C 1
ATOM 825 O O . LYS A 1 104 ? 6.591 8.111 17.637 1.00 96.06 104 LYS A O 1
ATOM 830 N N . THR A 1 105 ? 4.951 7.135 16.453 1.00 97.44 105 THR A N 1
ATOM 831 C CA . THR A 1 105 ? 3.852 7.430 17.374 1.00 97.44 105 THR A CA 1
ATOM 832 C C . THR A 1 105 ? 2.936 6.218 17.499 1.00 97.44 105 THR A C 1
ATOM 834 O O . THR A 1 105 ? 2.944 5.330 16.643 1.00 97.44 105 THR A O 1
ATOM 837 N N . THR A 1 106 ? 2.099 6.191 18.537 1.00 98.06 106 THR A N 1
ATOM 838 C CA . THR A 1 106 ? 1.067 5.155 18.694 1.00 98.06 106 THR A CA 1
ATOM 839 C C . THR A 1 106 ? 0.135 5.101 17.486 1.00 98.06 106 THR A C 1
ATOM 841 O O . THR A 1 106 ? -0.186 4.015 17.013 1.00 98.06 106 THR A O 1
ATOM 844 N N . LYS A 1 107 ? -0.257 6.264 16.945 1.00 97.25 107 LYS A N 1
ATOM 845 C CA . LYS A 1 107 ? -1.147 6.333 15.782 1.00 97.25 107 LYS A CA 1
ATOM 846 C C . LYS A 1 107 ? -0.482 5.776 14.524 1.00 97.25 107 LYS A C 1
ATOM 848 O O . LYS A 1 107 ? -1.120 5.026 13.792 1.00 97.25 107 LYS A O 1
ATOM 853 N N . ASP A 1 108 ? 0.791 6.091 14.299 1.00 97.19 108 ASP A N 1
ATOM 854 C CA . ASP A 1 108 ? 1.540 5.538 13.167 1.00 97.19 108 ASP A CA 1
ATOM 855 C C . ASP A 1 108 ? 1.657 4.012 13.264 1.00 97.19 108 ASP A C 1
ATOM 857 O O . ASP A 1 108 ? 1.486 3.310 12.265 1.00 97.19 108 ASP A O 1
ATOM 861 N N . LEU A 1 109 ? 1.899 3.496 14.473 1.00 98.00 109 LEU A N 1
ATOM 862 C CA . LEU A 1 109 ? 2.024 2.061 14.694 1.00 98.00 109 LEU A CA 1
ATOM 863 C C . LEU A 1 109 ? 0.684 1.358 14.482 1.00 98.00 109 LEU A C 1
ATOM 865 O O . LEU A 1 109 ? 0.640 0.343 13.793 1.00 98.00 109 LEU A O 1
ATOM 869 N N . GLN A 1 110 ? -0.402 1.918 15.018 1.00 98.12 110 GLN A N 1
ATOM 870 C CA . GLN A 1 110 ? -1.756 1.416 14.795 1.00 98.12 110 GLN A CA 1
ATOM 871 C C . GLN A 1 110 ? -2.084 1.369 13.299 1.00 98.12 110 GLN A C 1
ATOM 873 O O . GLN A 1 110 ? -2.505 0.332 12.799 1.00 98.12 110 GLN A O 1
ATOM 878 N N . ASN A 1 111 ? -1.812 2.456 12.572 1.00 97.81 111 ASN A N 1
ATOM 879 C CA . ASN A 1 111 ? -2.012 2.526 11.127 1.00 97.81 111 ASN A CA 1
ATOM 880 C C . ASN A 1 111 ? -1.265 1.398 10.389 1.00 97.81 111 ASN A C 1
ATOM 882 O O . ASN A 1 111 ? -1.814 0.783 9.480 1.00 97.81 111 ASN A O 1
ATOM 886 N N . TRP A 1 112 ? -0.022 1.096 10.777 1.00 97.94 112 TRP A N 1
ATOM 887 C CA . TRP A 1 112 ? 0.731 -0.012 10.183 1.00 97.94 112 TRP A CA 1
ATOM 888 C C . TRP A 1 112 ? 0.159 -1.384 10.551 1.00 97.94 112 TRP A C 1
ATOM 890 O O . TRP A 1 112 ? 0.086 -2.253 9.684 1.00 97.94 112 TRP A O 1
ATOM 900 N N . ILE A 1 113 ? -0.251 -1.577 11.810 1.00 97.38 113 ILE A N 1
ATOM 901 C CA .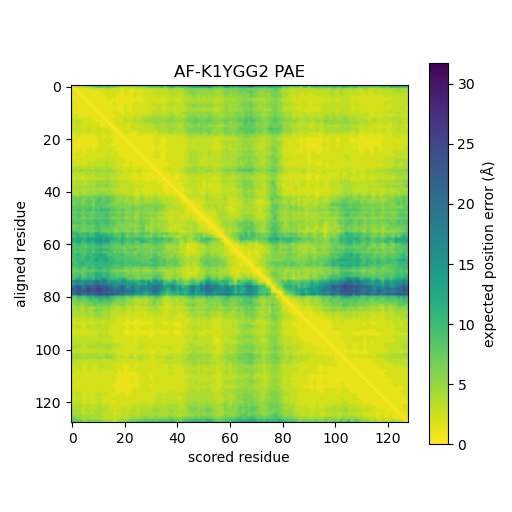 ILE A 1 113 ? -0.848 -2.830 12.293 1.00 97.38 113 ILE A CA 1
ATOM 902 C C . ILE A 1 113 ? -2.139 -3.132 11.536 1.00 97.38 113 ILE A C 1
ATOM 904 O O . ILE A 1 113 ? -2.272 -4.240 11.036 1.00 97.38 113 ILE A O 1
ATOM 908 N N . GLU A 1 114 ? -3.039 -2.160 11.379 1.00 96.75 114 GLU A N 1
ATOM 909 C CA . GLU A 1 114 ? -4.309 -2.358 10.666 1.00 96.75 114 GLU A CA 1
ATOM 910 C C . GLU A 1 114 ? -4.083 -2.773 9.200 1.00 96.75 114 GLU A C 1
ATOM 912 O O . GLU A 1 114 ? -4.738 -3.679 8.685 1.00 96.75 114 GLU A O 1
ATOM 917 N N . VAL A 1 115 ? -3.107 -2.161 8.517 1.00 97.19 115 VAL A N 1
ATOM 918 C CA . VAL A 1 115 ? -2.760 -2.543 7.137 1.00 97.19 115 VAL A CA 1
ATOM 919 C C . VAL A 1 115 ? -2.091 -3.916 7.079 1.00 97.19 115 VAL A C 1
ATOM 921 O O . VAL A 1 115 ? -2.341 -4.686 6.150 1.00 97.19 115 VAL A O 1
ATOM 924 N N . TYR A 1 116 ? -1.242 -4.236 8.055 1.00 95.81 116 TYR A N 1
ATOM 925 C CA . TYR A 1 116 ? -0.617 -5.551 8.149 1.00 95.81 116 TYR A CA 1
ATOM 926 C C . TYR A 1 116 ? -1.642 -6.648 8.448 1.00 95.81 116 TYR A C 1
ATOM 928 O O . TYR A 1 116 ? -1.569 -7.711 7.839 1.00 95.81 116 TYR A O 1
ATOM 936 N N . GLU A 1 117 ? -2.609 -6.396 9.328 1.00 95.31 117 GLU A N 1
ATOM 937 C CA . GLU A 1 117 ? -3.714 -7.309 9.617 1.00 95.31 117 GLU A CA 1
ATOM 938 C C . GLU A 1 117 ? -4.548 -7.552 8.358 1.00 95.31 117 GLU A C 1
ATOM 940 O O . GLU A 1 117 ? -4.792 -8.708 8.010 1.00 95.31 117 GLU A O 1
ATOM 945 N N . MET A 1 118 ? -4.881 -6.489 7.613 1.00 94.38 118 MET A N 1
ATOM 946 C CA . MET A 1 118 ? -5.557 -6.618 6.322 1.00 94.38 118 MET A CA 1
ATOM 947 C C . MET A 1 118 ? -4.793 -7.550 5.377 1.00 94.38 118 MET A C 1
ATOM 949 O O . MET A 1 118 ? -5.366 -8.494 4.832 1.00 94.38 118 MET A O 1
ATOM 953 N N . PHE A 1 119 ? -3.491 -7.318 5.204 1.00 93.38 119 PHE A N 1
ATOM 954 C CA . PHE A 1 119 ? -2.638 -8.182 4.393 1.00 93.38 119 PHE A CA 1
ATOM 955 C C . PHE A 1 119 ? -2.629 -9.626 4.924 1.00 93.38 119 PHE A C 1
ATOM 957 O O . PHE A 1 119 ? -2.878 -10.567 4.175 1.00 93.38 119 PHE A O 1
ATOM 964 N N . ALA A 1 120 ? -2.395 -9.826 6.217 1.00 94.38 120 ALA A N 1
ATOM 965 C CA . ALA A 1 120 ? -2.290 -11.151 6.812 1.00 94.38 120 ALA A CA 1
ATOM 966 C C . ALA A 1 120 ? -3.592 -11.960 6.679 1.00 94.38 120 ALA A C 1
ATOM 968 O O . ALA A 1 120 ? -3.522 -13.156 6.391 1.00 94.38 120 ALA A O 1
ATOM 969 N N . LYS A 1 121 ? -4.765 -11.328 6.809 1.00 94.00 121 LYS A N 1
ATOM 970 C CA . LYS A 1 121 ? -6.066 -11.980 6.589 1.00 94.00 121 LYS A CA 1
ATOM 971 C C . LYS A 1 121 ? -6.297 -12.333 5.120 1.00 94.00 121 LYS A C 1
ATOM 973 O O . LYS A 1 121 ? -6.657 -13.471 4.822 1.00 94.00 121 LYS A O 1
ATOM 978 N N . LEU A 1 122 ? -6.016 -11.411 4.191 1.00 91.25 122 LEU A N 1
ATOM 979 C CA . LEU A 1 122 ? -6.152 -11.657 2.746 1.00 91.25 122 LEU A CA 1
ATOM 980 C C . LEU A 1 122 ? -5.307 -12.851 2.276 1.00 91.25 122 LEU A C 1
ATOM 982 O O . LEU A 1 122 ? -5.756 -13.641 1.447 1.00 91.25 122 LEU A O 1
ATOM 986 N N . TYR A 1 123 ? -4.104 -13.010 2.832 1.00 89.94 123 TYR A N 1
ATOM 987 C CA . TYR A 1 123 ? -3.198 -14.118 2.515 1.00 89.94 123 TYR A CA 1
ATOM 988 C C . TYR A 1 123 ? -3.343 -15.330 3.453 1.00 89.94 123 TYR A C 1
ATOM 990 O O . TYR A 1 123 ? -2.598 -16.299 3.313 1.00 89.94 123 TYR A O 1
ATOM 998 N N . ARG A 1 124 ? -4.325 -15.320 4.368 1.00 92.38 124 ARG A N 1
ATOM 999 C CA . ARG A 1 124 ? -4.616 -16.400 5.332 1.00 92.38 124 ARG A CA 1
ATOM 1000 C C . ARG A 1 124 ? -3.438 -16.778 6.239 1.00 92.38 124 ARG A C 1
ATOM 1002 O O . ARG A 1 124 ? -3.289 -17.935 6.622 1.00 92.38 124 ARG A O 1
ATOM 1009 N N . PHE A 1 125 ? -2.605 -15.806 6.597 1.00 93.94 125 PHE A N 1
ATOM 1010 C CA . PHE A 1 125 ? -1.585 -15.972 7.638 1.00 93.94 125 PHE A CA 1
ATOM 1011 C C . PHE A 1 125 ? -2.183 -15.928 9.044 1.00 93.94 125 PHE A C 1
ATOM 1013 O O . PHE A 1 125 ? -1.616 -16.508 9.967 1.00 93.94 125 PHE A O 1
ATOM 1020 N N . ILE A 1 126 ? -3.328 -15.262 9.195 1.00 94.81 126 ILE A N 1
ATOM 1021 C CA . ILE A 1 126 ? -4.137 -15.234 10.414 1.00 94.81 126 ILE A CA 1
ATOM 1022 C C . ILE A 1 126 ? -5.613 -15.492 10.060 1.00 94.81 126 ILE A C 1
ATOM 1024 O O . ILE A 1 126 ? -5.986 -15.314 8.894 1.00 94.81 126 ILE A O 1
ATOM 1028 N N . PRO A 1 127 ? -6.448 -15.924 11.026 1.00 90.69 127 PRO A N 1
ATOM 1029 C CA . PRO A 1 127 ? -7.890 -16.060 10.829 1.00 90.69 127 PRO A CA 1
ATOM 1030 C C . PRO A 1 127 ? -8.566 -14.737 10.450 1.0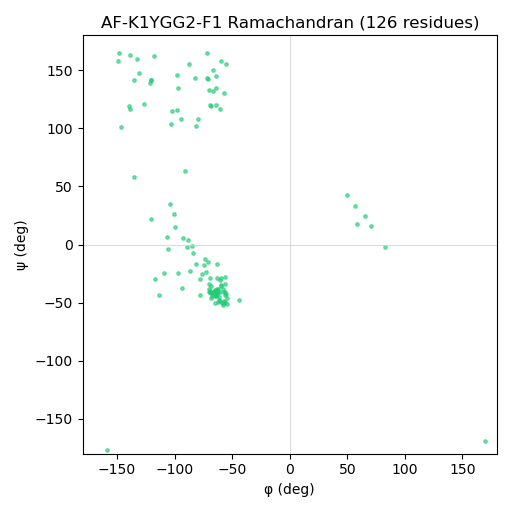0 90.69 127 PRO A C 1
ATOM 1032 O O . PRO A 1 127 ? -8.031 -13.661 10.725 1.00 90.69 127 PRO A O 1
ATOM 1035 N N . TRP A 1 128 ? -9.743 -14.855 9.830 1.00 85.75 128 TRP A N 1
ATOM 1036 C CA . TRP A 1 128 ? -10.639 -13.732 9.546 1.00 85.75 128 TRP A CA 1
ATOM 1037 C C . TRP A 1 128 ? -11.141 -13.072 10.831 1.00 85.75 128 TRP A C 1
ATOM 1039 O O . TRP A 1 128 ? -11.502 -13.827 11.760 1.00 85.75 128 TRP A O 1
#

Solvent-accessible surface area (backbone atoms only — not comparable to full-atom values): 7677 Å² total; per-residue (Å²): 107,54,68,56,55,46,49,48,36,73,75,33,61,94,77,40,82,67,37,72,61,51,42,47,28,56,67,69,35,41,57,97,92,41,68,50,21,75,80,48,56,24,59,41,15,55,98,72,61,81,61,83,80,68,58,62,48,67,84,88,41,72,36,61,39,98,82,67,79,45,77,41,62,37,93,85,62,89,69,93,57,51,73,76,60,70,56,63,68,42,53,52,44,40,53,61,58,40,48,81,74,25,70,77,45,72,66,40,35,49,50,49,49,45,49,48,49,34,51,32,37,77,71,60,77,42,81,129

Sequence (128 aa):
MRAEMDAMLDAYPDTVISSKYYHEIITTGKMMGRSFGWMECPSVTEPIDNRDPKPKRLIGFIRWSSQLQAMHRCCTSETRDCSTCKDGAAHMSWVMVNKRAHIKTTKDLQNWIEVYEMFAKLYRFIPW

Radius of gyration: 15.39 Å; Cα contacts (8 Å, |Δi|>4): 152; chains: 1; bounding box: 41×30×40 Å